Protein AF-A0A1S9AIU5-F1 (afdb_monomer_lite)

Foldseek 3Di:
DDDDDPPPPPDPPDPVLVVQLVVLLVLLVVLVVVLVVCVVVVVVQLVVCVVLVHPPRNVVSVVSSCLSVVLSCCCSVVPNNLVSLQSLLVVLLVCLVRPLPLVPDDDPCSVVSVVVSVVSNVSSVVSNVSNVVSVVVVVVVVVVVVVVVVVVD

Radius of gyration: 21.26 Å; chains: 1; bounding box: 50×32×76 Å

Secondary structure (DSSP, 8-state):
-PPPP-------TTHHHHHHHHHHHHHTHHHHHHHHHHHHTHHHHHHHHHHTT-SSHHHHHHHHHHHHHHHHHHHHH-SSHHHHHHHHHHHHHHHHHHH--GGG--STHHHHHHHHHHHHHHHHHHHHHHHHHHHHHHHHHHHHHHHHHTT--

Structure (mmCIF, N/CA/C/O backbone):
data_AF-A0A1S9AIU5-F1
#
_entry.id   AF-A0A1S9AIU5-F1
#
loop_
_atom_site.group_PDB
_atom_site.id
_atom_site.type_symbol
_atom_site.label_atom_id
_atom_site.label_alt_id
_atom_site.label_comp_id
_atom_site.label_asym_id
_atom_site.label_entity_id
_atom_site.label_seq_id
_atom_site.pdbx_PDB_ins_code
_atom_site.Cartn_x
_atom_site.Cartn_y
_atom_site.Cartn_z
_atom_site.occupancy
_atom_site.B_iso_or_equiv
_atom_site.auth_seq_id
_atom_site.auth_comp_id
_atom_site.auth_asym_id
_atom_site.auth_atom_id
_atom_site.pdbx_PDB_model_num
ATOM 1 N N . MET A 1 1 ? -15.886 3.244 53.716 1.00 47.06 1 MET A N 1
ATOM 2 C CA . MET A 1 1 ? -14.927 3.911 52.807 1.00 47.06 1 MET A CA 1
ATOM 3 C C . MET A 1 1 ? -15.339 3.604 51.377 1.00 47.06 1 MET A C 1
ATOM 5 O O . MET A 1 1 ? -15.175 2.473 50.942 1.00 47.06 1 MET A O 1
ATOM 9 N N . ALA A 1 2 ? -15.974 4.565 50.704 1.00 47.59 2 ALA A N 1
ATOM 10 C CA . ALA A 1 2 ? -16.452 4.432 49.330 1.00 47.59 2 ALA A CA 1
ATOM 11 C C . ALA A 1 2 ? -15.362 4.909 48.358 1.00 47.59 2 ALA A C 1
ATOM 13 O O . ALA A 1 2 ? -14.835 6.009 48.510 1.00 47.59 2 ALA A O 1
ATOM 14 N N . PHE A 1 3 ? -15.005 4.061 47.396 1.00 47.41 3 PHE A N 1
ATOM 15 C CA . PHE A 1 3 ? -14.023 4.355 46.351 1.00 47.41 3 PHE A CA 1
ATOM 16 C C . PHE A 1 3 ? -14.638 5.328 45.322 1.00 47.41 3 PHE A C 1
ATOM 18 O O . PHE A 1 3 ? -15.802 5.139 44.955 1.00 47.41 3 PHE A O 1
ATOM 25 N N . PRO A 1 4 ? -13.918 6.366 44.855 1.00 56.09 4 PRO A N 1
ATOM 26 C CA . PRO A 1 4 ? -14.497 7.389 43.997 1.00 56.09 4 PRO A CA 1
ATOM 27 C C . PRO A 1 4 ? -14.777 6.871 42.582 1.00 56.09 4 PRO A C 1
ATOM 29 O O . PRO A 1 4 ? -14.085 6.014 42.030 1.00 56.09 4 PRO A O 1
ATOM 32 N N . GLN A 1 5 ? -15.845 7.432 42.026 1.00 51.84 5 GLN A N 1
ATOM 33 C CA . GLN A 1 5 ? -16.445 7.161 40.729 1.00 51.84 5 GLN A CA 1
ATOM 34 C C . GLN A 1 5 ? -15.422 7.339 39.596 1.00 51.84 5 GLN A C 1
ATOM 36 O O . GLN A 1 5 ? -14.821 8.405 39.455 1.00 51.84 5 GLN A O 1
ATOM 41 N N . ARG A 1 6 ? -15.256 6.313 38.747 1.00 48.94 6 ARG A N 1
ATOM 42 C CA . ARG A 1 6 ? -14.595 6.458 37.444 1.00 48.94 6 ARG A CA 1
ATOM 43 C C . ARG A 1 6 ? -15.399 7.449 36.607 1.00 48.94 6 ARG A C 1
ATOM 45 O O . ARG A 1 6 ? -16.415 7.093 36.018 1.00 48.94 6 ARG A O 1
ATOM 52 N N . ILE A 1 7 ? -14.905 8.678 36.531 1.00 53.47 7 ILE A N 1
ATOM 53 C CA . ILE A 1 7 ? -15.246 9.631 35.480 1.00 53.47 7 ILE A CA 1
ATOM 54 C C . ILE A 1 7 ? -14.701 9.033 34.178 1.00 53.47 7 ILE A C 1
ATOM 56 O O . ILE A 1 7 ? -13.550 9.238 33.796 1.00 53.47 7 ILE A O 1
ATOM 60 N N . TYR A 1 8 ? -15.515 8.208 33.524 1.00 48.81 8 TYR A N 1
ATOM 61 C CA . TYR A 1 8 ? -15.331 7.876 32.122 1.00 48.81 8 TYR A CA 1
ATOM 62 C C . TYR A 1 8 ? -15.655 9.145 31.336 1.00 48.81 8 TYR A C 1
ATOM 64 O O . TYR A 1 8 ? -16.799 9.368 30.949 1.00 48.81 8 TYR A O 1
ATOM 72 N N . LEU A 1 9 ? -14.652 10.002 31.137 1.00 47.38 9 LEU A N 1
ATOM 73 C CA . LEU A 1 9 ? -14.675 10.970 30.047 1.00 47.38 9 LEU A CA 1
ATOM 74 C C . LEU A 1 9 ? -14.948 10.171 28.769 1.00 47.38 9 LEU A C 1
ATOM 76 O O . LEU A 1 9 ? -14.088 9.437 28.281 1.00 47.38 9 LEU A O 1
ATOM 80 N N . GLN A 1 10 ? -16.186 10.245 28.286 1.00 48.91 10 GLN A N 1
ATOM 81 C CA . GLN A 1 10 ? -16.565 9.721 26.986 1.00 48.91 10 GLN A CA 1
ATOM 82 C C . GLN A 1 10 ? -15.655 10.393 25.947 1.00 48.91 10 GLN A C 1
ATOM 84 O O . GLN A 1 10 ? -15.589 11.625 25.924 1.00 48.91 10 GLN A O 1
ATOM 89 N N . PRO A 1 11 ? -14.940 9.641 25.091 1.00 45.31 11 PRO A N 1
ATOM 90 C CA . PRO A 1 11 ? -14.236 10.253 23.977 1.00 45.31 11 PRO A CA 1
ATOM 91 C C . PRO A 1 11 ? -15.284 10.940 23.100 1.00 45.31 11 PRO A C 1
ATOM 93 O O . PRO A 1 11 ? -16.225 10.288 22.647 1.00 45.31 11 PRO A O 1
ATOM 96 N N . ALA A 1 12 ? -15.155 12.252 22.898 1.00 45.56 12 ALA A N 1
ATOM 97 C CA . ALA A 1 12 ? -16.029 13.018 22.017 1.00 45.56 12 ALA A CA 1
ATOM 98 C C . ALA A 1 12 ? -16.053 12.361 20.619 1.00 45.56 12 ALA A C 1
ATOM 100 O O . ALA A 1 12 ? -15.067 12.371 19.884 1.00 45.56 12 ALA A O 1
ATOM 101 N N . ALA A 1 13 ? -17.175 11.723 20.282 1.00 60.69 13 ALA A N 1
ATOM 102 C CA . ALA A 1 13 ? -17.237 10.619 19.322 1.00 60.69 13 ALA A CA 1
ATOM 103 C C . ALA A 1 13 ? -17.402 11.016 17.837 1.00 60.69 13 ALA A C 1
ATOM 105 O O . ALA A 1 13 ? -17.815 10.187 17.031 1.00 60.69 13 ALA A O 1
ATOM 106 N N . SER A 1 14 ? -17.077 12.244 17.426 1.00 58.50 14 SER A N 1
ATOM 107 C CA . SER A 1 14 ? -17.311 12.695 16.036 1.00 58.50 14 SER A CA 1
ATOM 108 C C . SER A 1 14 ? -16.087 13.307 15.341 1.00 58.50 14 SER A C 1
ATOM 110 O O . SER A 1 14 ? -15.828 12.973 14.184 1.00 58.50 14 SER A O 1
ATOM 112 N N . GLY A 1 15 ? -15.273 14.115 16.031 1.00 60.22 15 GLY A N 1
ATOM 113 C CA . GLY A 1 15 ? -14.088 14.759 15.435 1.00 60.22 15 GLY A CA 1
ATOM 114 C C . GLY A 1 15 ? -12.956 13.783 15.095 1.00 60.22 15 GLY A C 1
ATOM 115 O O . GLY A 1 15 ? -12.402 13.814 13.996 1.00 60.22 15 GLY A O 1
ATOM 116 N N . THR A 1 16 ? -12.661 12.841 15.993 1.00 72.56 16 THR A N 1
ATOM 117 C CA . THR A 1 16 ? -11.580 11.856 15.811 1.00 72.56 16 THR A CA 1
ATOM 118 C C . THR A 1 16 ? -11.837 10.926 14.623 1.00 72.56 16 THR A C 1
ATOM 120 O O . THR A 1 16 ? -10.912 10.563 13.901 1.00 72.56 16 THR A O 1
ATOM 123 N N . GLY A 1 17 ? -13.101 10.573 14.367 1.00 84.12 17 GLY A N 1
ATOM 124 C CA . GLY A 1 17 ? -13.464 9.664 13.278 1.00 84.12 17 GLY A CA 1
ATOM 125 C C . GLY A 1 17 ? -13.302 10.268 11.880 1.00 84.12 17 GLY A C 1
ATOM 126 O O . GLY A 1 17 ? -13.058 9.531 10.923 1.00 84.12 17 GLY A O 1
ATOM 127 N N . LEU A 1 18 ? -13.440 11.590 11.731 1.00 89.12 18 LEU A N 1
ATOM 128 C CA . LEU A 1 18 ? -13.171 12.268 10.460 1.00 89.12 18 LEU A CA 1
ATOM 129 C C . LEU A 1 18 ? -11.666 12.394 10.218 1.00 89.12 18 LEU A C 1
ATOM 131 O O . LEU A 1 18 ? -11.201 12.050 9.136 1.00 89.12 18 LEU A O 1
ATOM 135 N N . VAL A 1 19 ? -10.910 12.807 11.239 1.00 93.31 19 VAL A N 1
ATOM 136 C CA . VAL A 1 19 ? -9.447 12.935 11.153 1.00 93.31 19 VAL A CA 1
ATOM 137 C C . VAL A 1 19 ? -8.810 11.604 10.756 1.00 93.31 19 VAL A C 1
ATOM 139 O O . VAL A 1 19 ? -8.034 11.564 9.809 1.00 93.31 19 VAL A O 1
ATOM 142 N N . VAL A 1 20 ? -9.205 10.493 11.389 1.00 92.50 20 VAL A N 1
ATOM 143 C CA . VAL A 1 20 ? -8.694 9.159 11.028 1.00 92.50 20 VAL A CA 1
ATOM 144 C C . VAL A 1 20 ? -9.015 8.805 9.575 1.00 92.50 20 VAL A C 1
ATOM 146 O O . VAL A 1 20 ? -8.147 8.305 8.866 1.00 92.50 20 VAL A O 1
ATOM 149 N N . ARG A 1 21 ? -10.234 9.085 9.099 1.00 94.12 21 ARG A N 1
ATOM 150 C CA . ARG A 1 21 ? -10.608 8.822 7.700 1.00 94.12 21 ARG A CA 1
ATOM 151 C C . ARG A 1 21 ? -9.795 9.657 6.717 1.00 94.12 21 ARG A C 1
ATOM 153 O O . ARG A 1 21 ? -9.378 9.118 5.700 1.00 94.12 21 ARG A O 1
ATOM 160 N N . LEU A 1 22 ? -9.526 10.922 7.034 1.00 96.75 22 LEU A N 1
ATOM 161 C CA . LEU A 1 22 ? -8.663 11.782 6.223 1.00 96.75 22 LEU A CA 1
ATOM 162 C C . LEU A 1 22 ? -7.218 11.275 6.206 1.00 96.75 22 LEU A C 1
ATOM 164 O O . LEU A 1 22 ? -6.634 11.174 5.135 1.00 96.75 22 LEU A O 1
ATOM 168 N N . CYS A 1 23 ? -6.655 10.881 7.352 1.00 97.25 23 CYS A N 1
ATOM 169 C CA . CYS A 1 23 ? -5.317 10.287 7.403 1.00 97.25 23 CYS A CA 1
ATOM 170 C C . CYS A 1 23 ? -5.230 9.003 6.568 1.00 97.25 23 CYS A C 1
ATOM 172 O O . CYS A 1 23 ? -4.268 8.819 5.832 1.00 97.25 23 CYS A O 1
ATOM 174 N N . LEU A 1 24 ? -6.241 8.132 6.648 1.00 97.69 24 LEU A N 1
ATOM 175 C CA . LEU A 1 24 ? -6.302 6.911 5.839 1.00 97.69 24 LEU A CA 1
ATOM 176 C C . LEU A 1 24 ? -6.463 7.217 4.347 1.00 97.69 24 LEU A C 1
ATOM 178 O O . LEU A 1 24 ? -5.864 6.532 3.525 1.00 97.69 24 LEU A O 1
ATOM 182 N N . LEU A 1 25 ? -7.238 8.245 3.995 1.00 97.94 25 LEU A N 1
ATOM 183 C CA . LEU A 1 25 ? -7.391 8.693 2.613 1.00 97.94 25 LEU A CA 1
ATOM 184 C C . LEU A 1 25 ? -6.063 9.211 2.049 1.00 97.94 25 LEU A C 1
ATOM 186 O O . LEU A 1 25 ? -5.674 8.807 0.960 1.00 97.94 25 LEU A O 1
ATOM 190 N N . LEU A 1 26 ? -5.351 10.047 2.811 1.00 98.06 26 LEU A N 1
ATOM 191 C CA . LEU A 1 26 ? -4.022 10.545 2.446 1.00 98.06 26 LEU A CA 1
ATOM 192 C C . LEU A 1 26 ? -3.007 9.405 2.324 1.00 98.06 26 LEU A C 1
ATOM 194 O O . LEU A 1 26 ? -2.212 9.393 1.391 1.00 98.06 26 LEU A O 1
ATOM 198 N N . LEU A 1 27 ? -3.073 8.414 3.214 1.00 98.25 27 LEU A N 1
ATOM 199 C CA . LEU A 1 27 ? -2.234 7.220 3.129 1.00 98.25 27 LEU A CA 1
ATOM 200 C C . LEU A 1 27 ? -2.520 6.403 1.856 1.00 98.25 27 LEU A C 1
ATOM 202 O O . LEU A 1 27 ? -1.602 5.837 1.270 1.00 98.25 27 LEU A O 1
ATOM 206 N N . CYS A 1 28 ? -3.777 6.366 1.401 1.00 98.50 28 CYS A N 1
ATOM 207 C CA . CYS A 1 28 ? -4.174 5.687 0.165 1.00 98.50 28 CYS A CA 1
ATOM 208 C C . CYS A 1 28 ? -3.964 6.534 -1.105 1.00 98.50 28 CYS A C 1
ATOM 210 O O . CYS A 1 28 ? -4.237 6.043 -2.199 1.00 98.50 28 CYS A O 1
ATOM 212 N N . ALA A 1 29 ? -3.498 7.784 -1.000 1.00 98.19 29 ALA A N 1
ATOM 213 C CA . ALA A 1 29 ? -3.493 8.727 -2.120 1.00 98.19 29 ALA A CA 1
ATOM 214 C C . ALA A 1 29 ? -2.700 8.226 -3.337 1.00 98.19 29 ALA A C 1
ATOM 216 O O . ALA A 1 29 ? -3.190 8.343 -4.456 1.00 98.19 29 ALA A O 1
ATOM 217 N N . ALA A 1 30 ? -1.531 7.609 -3.125 1.00 96.94 30 ALA A N 1
ATOM 218 C CA . ALA A 1 30 ? -0.705 7.074 -4.211 1.00 96.94 30 ALA A CA 1
ATOM 219 C C . ALA A 1 30 ? -1.428 5.983 -5.028 1.00 96.94 30 ALA A C 1
ATOM 221 O O . ALA A 1 30 ? -1.360 5.981 -6.252 1.00 96.94 30 ALA A O 1
ATOM 222 N N . TYR A 1 31 ? -2.182 5.100 -4.367 1.00 98.38 31 TYR A N 1
ATOM 223 C CA . TYR A 1 31 ? -2.934 4.015 -5.018 1.00 98.38 31 TYR A CA 1
ATOM 224 C C . TYR A 1 31 ? -4.209 4.517 -5.679 1.00 98.38 31 TYR A C 1
ATOM 226 O O . TYR A 1 31 ? -4.601 4.022 -6.729 1.00 98.38 31 TYR A O 1
ATOM 234 N N . LEU A 1 32 ? -4.868 5.508 -5.074 1.00 98.31 32 LEU A N 1
ATOM 235 C CA . LEU A 1 32 ? -6.015 6.157 -5.697 1.00 98.31 32 LEU A CA 1
ATOM 236 C C . LEU A 1 32 ? -5.586 6.878 -6.975 1.00 98.31 32 LEU A C 1
ATOM 238 O O . LEU A 1 32 ? -6.230 6.702 -8.001 1.00 98.31 32 LEU A O 1
ATOM 242 N N . GLN A 1 33 ? -4.486 7.635 -6.934 1.00 98.25 33 GLN A N 1
ATOM 243 C CA . GLN A 1 33 ? -3.934 8.278 -8.122 1.00 98.25 33 GLN A CA 1
ATOM 244 C C . GLN A 1 33 ? -3.542 7.235 -9.178 1.00 98.25 33 GLN A C 1
ATOM 246 O O . GLN A 1 33 ? -4.057 7.300 -10.291 1.00 98.25 33 GLN A O 1
ATOM 251 N N . GLY A 1 34 ? -2.697 6.259 -8.825 1.00 96.69 34 GLY A N 1
ATOM 252 C CA . GLY A 1 34 ? -2.209 5.239 -9.758 1.00 96.69 34 GLY A CA 1
ATOM 253 C C . GLY A 1 34 ? -3.332 4.402 -10.372 1.00 96.69 34 GLY A C 1
ATOM 254 O O . GLY A 1 34 ? -3.374 4.222 -11.589 1.00 96.69 34 GLY A O 1
ATOM 255 N N . GLY A 1 35 ? -4.296 3.972 -9.558 1.00 97.12 35 GLY A N 1
ATOM 256 C CA . GLY A 1 35 ? -5.432 3.178 -10.015 1.00 97.12 35 GLY A CA 1
ATOM 257 C C . GLY A 1 35 ? -6.396 3.967 -10.900 1.00 97.12 35 GLY A C 1
ATOM 258 O O . GLY A 1 35 ? -6.895 3.425 -11.883 1.00 97.12 35 GLY A O 1
ATOM 259 N N . ILE A 1 36 ? -6.647 5.248 -10.594 1.00 98.50 36 ILE A N 1
ATOM 260 C CA . ILE A 1 36 ? -7.481 6.120 -11.440 1.00 98.50 36 ILE A CA 1
ATOM 261 C C . ILE A 1 36 ? -6.782 6.380 -12.773 1.00 98.50 36 ILE A C 1
ATOM 263 O O . ILE A 1 36 ? -7.412 6.255 -13.818 1.00 98.50 36 ILE A O 1
ATOM 267 N N . GLU A 1 37 ? -5.492 6.706 -12.753 1.00 98.12 37 GLU A N 1
ATOM 268 C CA . GLU A 1 37 ? -4.697 6.949 -13.957 1.00 98.12 37 GLU A CA 1
ATOM 269 C C . GLU A 1 37 ? -4.704 5.722 -14.879 1.00 98.12 37 GLU A C 1
ATOM 271 O O . GLU A 1 37 ? -5.083 5.824 -16.045 1.00 98.12 37 GLU A O 1
ATOM 276 N N . LYS A 1 38 ? -4.432 4.535 -14.325 1.00 97.62 38 LYS A N 1
ATOM 277 C CA . LYS A 1 38 ? -4.494 3.257 -15.048 1.00 97.62 38 LYS A CA 1
ATOM 278 C C . LYS A 1 38 ? -5.904 2.905 -15.538 1.00 97.62 38 LYS A C 1
ATOM 280 O O . LYS A 1 38 ? -6.046 2.263 -16.574 1.00 97.62 38 LYS A O 1
ATOM 285 N N . ALA A 1 39 ? -6.956 3.297 -14.816 1.00 97.62 39 ALA A N 1
ATOM 286 C CA . ALA A 1 39 ? -8.337 3.084 -15.252 1.00 97.62 39 ALA A CA 1
ATOM 287 C C . ALA A 1 39 ? -8.731 4.003 -16.419 1.00 97.62 39 ALA A C 1
ATOM 289 O O . ALA A 1 39 ? -9.490 3.587 -17.295 1.00 97.62 39 ALA A O 1
ATOM 290 N N . LEU A 1 40 ? -8.228 5.241 -16.428 1.00 98.38 40 LEU A N 1
ATOM 291 C CA . LEU A 1 40 ? -8.468 6.213 -17.496 1.00 98.38 40 LEU A CA 1
ATOM 292 C C . LEU A 1 40 ? -7.637 5.912 -18.751 1.00 98.38 40 LEU A C 1
ATOM 294 O O . LEU A 1 40 ? -8.120 6.148 -19.857 1.00 98.38 40 LEU A O 1
ATOM 298 N N . ASP A 1 41 ? -6.437 5.348 -18.592 1.00 98.06 41 ASP A N 1
ATOM 299 C CA . ASP A 1 41 ? -5.578 4.872 -19.680 1.00 98.06 41 ASP A CA 1
ATOM 300 C C . ASP A 1 41 ? -5.223 3.386 -19.511 1.00 98.06 41 ASP A C 1
ATOM 302 O O . ASP A 1 41 ? -4.091 2.991 -19.213 1.00 98.06 41 ASP A O 1
ATOM 306 N N . PHE A 1 42 ? -6.225 2.529 -19.716 1.00 98.00 42 PHE A N 1
ATOM 307 C CA . PHE A 1 42 ? -6.026 1.082 -19.651 1.00 98.00 42 PHE A CA 1
ATOM 308 C C . PHE A 1 42 ? -4.983 0.559 -20.661 1.00 98.00 42 PHE A C 1
ATOM 310 O O . PHE A 1 42 ? -4.174 -0.288 -20.278 1.00 98.00 42 PHE A O 1
ATOM 317 N N . PRO A 1 43 ? -4.929 1.031 -21.927 1.00 98.00 43 PRO A N 1
ATOM 318 C CA . PRO A 1 43 ? -3.850 0.661 -22.845 1.00 98.00 43 PRO A CA 1
ATOM 319 C C . PRO A 1 43 ? -2.452 0.990 -22.302 1.00 98.00 43 PRO A C 1
ATOM 321 O O . PRO A 1 43 ? -1.551 0.156 -22.425 1.00 98.00 43 PRO A O 1
ATOM 324 N N . GLY A 1 44 ? -2.280 2.153 -21.664 1.00 97.62 44 GLY A N 1
ATOM 325 C CA . GLY A 1 44 ? -1.052 2.517 -20.956 1.00 97.62 44 GLY A CA 1
ATOM 326 C C . GLY A 1 44 ? -0.717 1.540 -19.827 1.00 97.62 44 GLY A C 1
ATOM 327 O O . GLY A 1 44 ? 0.406 1.040 -19.759 1.00 97.62 44 GLY A O 1
ATOM 328 N N . ALA A 1 45 ? -1.705 1.160 -19.012 1.00 97.19 45 ALA A N 1
ATOM 329 C CA . ALA A 1 45 ? -1.522 0.167 -17.950 1.00 97.19 45 ALA A CA 1
ATOM 330 C C . ALA A 1 45 ? -1.077 -1.209 -18.491 1.00 97.19 45 ALA A C 1
ATOM 332 O O . ALA A 1 45 ? -0.213 -1.864 -17.909 1.00 97.19 45 ALA A O 1
ATOM 333 N N . VAL A 1 46 ? -1.620 -1.650 -19.632 1.00 98.25 46 VAL A N 1
ATOM 334 C CA . VAL A 1 46 ? -1.183 -2.885 -20.313 1.00 98.25 46 VAL A CA 1
ATOM 335 C C . VAL A 1 46 ? 0.262 -2.764 -20.805 1.00 98.25 46 VAL A C 1
ATOM 337 O O . VAL A 1 46 ? 1.043 -3.710 -20.672 1.00 98.25 46 VAL A O 1
ATOM 340 N N . ALA A 1 47 ? 0.642 -1.606 -21.352 1.00 97.56 47 ALA A N 1
ATOM 341 C CA . ALA A 1 47 ? 2.010 -1.344 -21.791 1.00 97.56 47 ALA A CA 1
ATOM 342 C C . ALA A 1 47 ? 3.010 -1.327 -20.619 1.00 97.56 47 ALA A C 1
ATOM 344 O O . ALA A 1 47 ? 4.131 -1.808 -20.771 1.00 97.56 47 ALA A O 1
ATOM 345 N N . GLU A 1 48 ? 2.602 -0.853 -19.442 1.00 94.56 48 GLU A N 1
ATOM 346 C CA . GLU A 1 48 ? 3.405 -0.909 -18.216 1.00 94.56 48 GLU A CA 1
ATOM 347 C C . GLU A 1 48 ? 3.669 -2.362 -17.782 1.00 94.56 48 GLU A C 1
ATOM 349 O O . GLU A 1 48 ? 4.812 -2.728 -17.510 1.00 94.56 48 GLU A O 1
ATOM 354 N N . MET A 1 49 ? 2.649 -3.233 -17.814 1.00 97.44 49 MET A N 1
ATOM 355 C CA . MET A 1 49 ? 2.836 -4.665 -17.528 1.00 97.44 49 MET A CA 1
ATOM 356 C C . MET A 1 4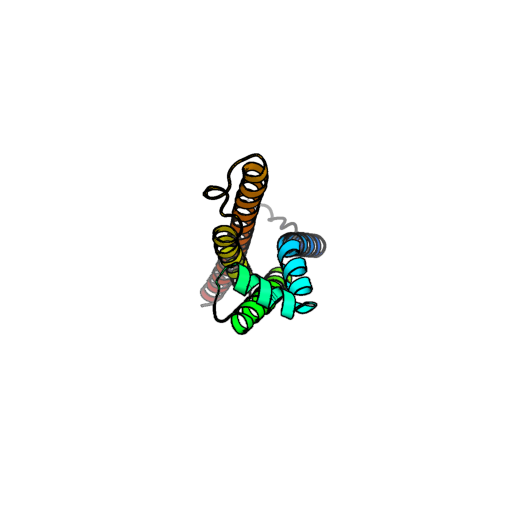9 ? 3.820 -5.311 -18.511 1.00 97.44 49 MET A C 1
ATOM 358 O O . MET A 1 49 ? 4.711 -6.049 -18.091 1.00 97.44 49 MET A O 1
ATOM 362 N N . ARG A 1 50 ? 3.719 -4.978 -19.808 1.00 96.94 50 ARG A N 1
ATOM 363 C CA . ARG A 1 50 ? 4.691 -5.406 -20.832 1.00 96.94 50 ARG A CA 1
ATOM 364 C C . ARG A 1 50 ? 6.103 -4.943 -20.520 1.00 96.94 50 ARG A C 1
ATOM 366 O O . ARG A 1 50 ? 7.035 -5.734 -20.631 1.00 96.94 50 ARG A O 1
ATOM 373 N N . HIS A 1 51 ? 6.256 -3.673 -20.152 1.00 95.56 51 HIS A N 1
ATOM 374 C CA . HIS A 1 51 ? 7.550 -3.076 -19.843 1.00 95.56 51 HIS A CA 1
ATOM 375 C C . HIS A 1 51 ? 8.254 -3.821 -18.703 1.00 95.56 51 HIS A C 1
ATOM 377 O O . HIS A 1 51 ? 9.445 -4.107 -18.799 1.00 95.56 51 HIS A O 1
ATOM 383 N N . PHE A 1 52 ? 7.501 -4.216 -17.675 1.00 93.69 52 PHE A N 1
ATOM 384 C CA . PHE A 1 52 ? 8.013 -5.015 -16.562 1.00 93.69 52 PHE A CA 1
ATOM 385 C C . PHE A 1 52 ? 8.078 -6.528 -16.839 1.00 93.69 52 PHE A C 1
ATOM 387 O O . PHE A 1 52 ? 8.452 -7.296 -15.952 1.00 93.69 52 PHE A O 1
ATOM 394 N N . GLY A 1 53 ? 7.738 -6.979 -18.051 1.00 95.06 53 GLY A N 1
ATOM 395 C CA . GLY A 1 53 ? 7.768 -8.394 -18.434 1.00 95.06 53 GLY A CA 1
ATOM 396 C C . GLY A 1 53 ? 6.697 -9.248 -17.747 1.00 95.06 53 GLY A C 1
ATOM 397 O O . GLY A 1 53 ? 6.867 -10.459 -17.609 1.00 95.06 53 GLY A O 1
ATOM 398 N N . LEU A 1 54 ? 5.605 -8.630 -17.293 1.00 94.88 54 LEU A N 1
ATOM 399 C CA . LEU A 1 54 ? 4.530 -9.291 -16.567 1.00 94.88 54 LEU A CA 1
ATOM 400 C C . LEU A 1 54 ? 3.442 -9.788 -17.528 1.00 94.88 54 LEU A C 1
ATOM 402 O O . LEU A 1 54 ? 2.812 -9.010 -18.246 1.00 94.88 54 LEU A O 1
ATOM 406 N N . ALA A 1 55 ? 3.182 -11.095 -17.494 1.00 94.88 55 ALA A N 1
ATOM 407 C CA . ALA A 1 55 ? 2.154 -11.750 -18.296 1.00 94.88 55 ALA A CA 1
ATOM 408 C C . ALA A 1 55 ? 1.216 -12.597 -17.414 1.00 94.88 55 ALA A C 1
ATOM 410 O O . ALA A 1 55 ? 1.680 -13.212 -16.451 1.00 94.88 55 ALA A O 1
ATOM 411 N N . PRO A 1 56 ? -0.087 -12.691 -17.743 1.00 96.56 56 PRO A N 1
ATOM 412 C CA . PRO A 1 56 ? -0.773 -12.025 -18.853 1.00 96.56 56 PRO A CA 1
ATOM 413 C C . PRO A 1 56 ? -1.060 -10.541 -18.556 1.00 96.56 56 PRO A C 1
ATOM 415 O O . PRO A 1 56 ? -1.601 -10.197 -17.509 1.00 96.56 56 PRO A O 1
ATOM 418 N N . GLU A 1 57 ? -0.732 -9.667 -19.507 1.00 96.88 57 GLU A N 1
ATOM 419 C CA . GLU A 1 57 ? -0.638 -8.213 -19.294 1.00 96.88 57 GLU A CA 1
ATOM 420 C C . GLU A 1 57 ? -1.984 -7.567 -18.929 1.00 96.88 57 GLU A C 1
ATOM 422 O O . GLU A 1 57 ? -2.097 -6.898 -17.909 1.00 96.88 57 GLU A O 1
ATOM 427 N N . ALA A 1 58 ? -3.026 -7.780 -19.743 1.00 96.94 58 ALA A N 1
ATOM 428 C CA . ALA A 1 58 ? -4.325 -7.137 -19.547 1.00 96.94 58 ALA A CA 1
ATOM 429 C C . ALA A 1 58 ? -5.070 -7.626 -18.292 1.00 96.94 58 ALA A C 1
ATOM 431 O O . ALA A 1 58 ? -5.561 -6.782 -17.540 1.00 96.94 58 ALA A O 1
ATOM 432 N N . PRO A 1 59 ? -5.129 -8.940 -17.992 1.00 98.06 59 PRO A N 1
ATOM 433 C CA . PRO A 1 59 ? -5.691 -9.408 -16.729 1.00 98.06 59 PRO A CA 1
ATOM 434 C C . PRO A 1 59 ? -4.934 -8.875 -15.511 1.00 98.06 59 PRO A C 1
ATOM 436 O O . PRO A 1 59 ? -5.566 -8.535 -14.513 1.00 98.06 59 PRO A O 1
ATOM 439 N N . LEU A 1 60 ? -3.603 -8.771 -15.587 1.00 97.75 60 LEU A N 1
ATOM 440 C CA . LEU A 1 60 ? -2.812 -8.251 -14.478 1.00 97.75 60 LEU A CA 1
ATOM 441 C C . LEU A 1 60 ? -3.001 -6.742 -14.299 1.00 97.75 60 LEU A C 1
ATOM 443 O O . LEU A 1 60 ? -3.215 -6.300 -13.176 1.00 97.75 60 LEU A O 1
ATOM 447 N N . ALA A 1 61 ? -3.015 -5.965 -15.385 1.00 97.94 61 ALA A N 1
ATOM 448 C CA . ALA A 1 61 ? -3.327 -4.537 -15.342 1.00 97.94 61 ALA A CA 1
ATOM 449 C C . ALA A 1 61 ? -4.703 -4.290 -14.705 1.00 97.94 61 ALA A C 1
ATOM 451 O O . ALA A 1 61 ? -4.840 -3.451 -13.815 1.00 97.94 61 ALA A O 1
ATOM 452 N N . LEU A 1 62 ? -5.711 -5.080 -15.091 1.00 98.31 62 LEU A N 1
ATOM 453 C CA . LEU A 1 62 ? -7.041 -5.011 -14.489 1.00 98.31 62 LEU A CA 1
ATOM 454 C C . LEU A 1 62 ? -7.014 -5.374 -12.996 1.00 98.31 62 LEU A C 1
ATOM 456 O O . LEU A 1 62 ? -7.650 -4.694 -12.192 1.00 98.31 62 LEU A O 1
ATOM 460 N N . ALA A 1 63 ? -6.272 -6.416 -12.614 1.00 98.00 63 ALA A N 1
ATOM 461 C CA . ALA A 1 63 ? -6.121 -6.815 -11.216 1.00 98.00 63 ALA A CA 1
ATOM 462 C C . ALA A 1 63 ? -5.447 -5.723 -10.370 1.00 98.00 63 ALA A C 1
ATOM 464 O O . ALA A 1 63 ? -5.884 -5.481 -9.246 1.00 98.00 63 ALA A O 1
ATOM 465 N N . VAL A 1 64 ? -4.438 -5.032 -10.913 1.00 97.75 64 VAL A N 1
ATOM 466 C CA . VAL A 1 64 ? -3.791 -3.887 -10.257 1.00 97.75 64 VAL A CA 1
ATOM 467 C C . VAL A 1 64 ? -4.799 -2.761 -10.041 1.00 97.75 64 VAL A C 1
ATOM 469 O O . VAL A 1 64 ? -4.987 -2.356 -8.900 1.00 97.75 64 VAL A O 1
ATOM 472 N N . ILE A 1 65 ? -5.531 -2.342 -11.079 1.00 98.44 65 ILE A N 1
ATOM 473 C CA . ILE A 1 65 ? -6.538 -1.268 -10.979 1.00 98.44 65 ILE A CA 1
ATOM 474 C C . ILE A 1 65 ? -7.599 -1.593 -9.921 1.00 98.44 65 ILE A C 1
ATOM 476 O O . ILE A 1 65 ? -7.872 -0.796 -9.020 1.00 98.44 65 ILE A O 1
ATOM 480 N N . VAL A 1 66 ? -8.205 -2.780 -10.016 1.00 98.44 66 VAL A N 1
ATOM 481 C CA . VAL A 1 66 ? -9.254 -3.213 -9.083 1.00 98.44 66 VAL A CA 1
ATOM 482 C C . VAL A 1 66 ? -8.695 -3.349 -7.670 1.00 98.44 66 VAL A C 1
ATOM 484 O O . VAL A 1 66 ? -9.365 -2.982 -6.706 1.00 98.44 66 VAL A O 1
ATOM 487 N N . GLY A 1 67 ? -7.470 -3.849 -7.536 1.00 98.25 67 GLY A N 1
ATOM 488 C CA . GLY A 1 67 ? -6.797 -4.007 -6.260 1.00 98.25 67 GLY A CA 1
ATOM 489 C C . GLY A 1 67 ? -6.473 -2.677 -5.587 1.00 98.25 67 GLY A C 1
ATOM 490 O O . GLY A 1 67 ? -6.813 -2.494 -4.423 1.00 98.25 67 GLY A O 1
ATOM 491 N N . GLU A 1 68 ? -5.859 -1.738 -6.304 1.00 98.25 68 GLU A N 1
ATOM 492 C CA . GLU A 1 68 ? -5.489 -0.413 -5.795 1.00 98.25 68 GLU A CA 1
ATOM 493 C C . GLU A 1 68 ? -6.720 0.377 -5.336 1.00 98.25 68 GLU A C 1
ATOM 495 O O . GLU A 1 68 ? -6.775 0.856 -4.197 1.00 98.25 68 GLU A O 1
ATOM 500 N N . LEU A 1 69 ? -7.749 0.458 -6.183 1.00 98.50 69 LEU A N 1
ATOM 501 C CA . LEU A 1 69 ? -8.971 1.201 -5.879 1.00 98.50 69 LEU A CA 1
ATOM 502 C C . LEU A 1 69 ? -9.823 0.477 -4.834 1.00 98.50 69 LEU A C 1
ATOM 504 O O . LEU A 1 69 ? -10.256 1.076 -3.846 1.00 98.50 69 LEU A O 1
ATOM 508 N N . GLY A 1 70 ? -10.030 -0.827 -5.014 1.00 98.19 70 GLY A N 1
ATOM 509 C CA . GLY A 1 70 ? -10.830 -1.651 -4.116 1.00 98.19 70 GLY A CA 1
ATOM 510 C C . GLY A 1 70 ? -10.245 -1.699 -2.708 1.00 98.19 70 GLY A C 1
ATOM 511 O O . GLY A 1 70 ? -10.96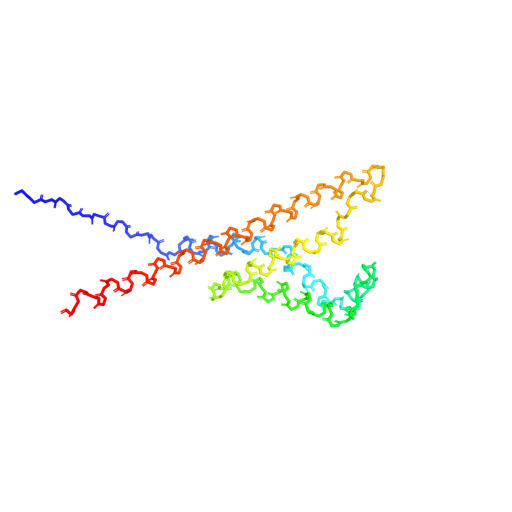0 -1.460 -1.734 1.00 98.19 70 GLY A O 1
ATOM 512 N N . ALA A 1 71 ? -8.939 -1.937 -2.572 1.00 98.25 71 ALA A N 1
ATOM 513 C CA . ALA A 1 71 ? -8.303 -1.991 -1.263 1.00 98.25 71 ALA A CA 1
ATOM 514 C C . ALA A 1 71 ? -8.286 -0.617 -0.576 1.00 98.25 71 ALA A C 1
ATOM 516 O O . ALA A 1 71 ? -8.532 -0.551 0.630 1.00 98.25 71 ALA A O 1
ATOM 517 N N . SER A 1 72 ? -8.115 0.477 -1.327 1.00 98.31 72 SER A N 1
ATOM 518 C CA . SER A 1 72 ? -8.242 1.842 -0.794 1.00 98.31 72 SER A CA 1
ATOM 519 C C . SER A 1 72 ? -9.637 2.098 -0.210 1.00 98.31 72 SER A C 1
ATOM 521 O O . SER A 1 72 ? -9.767 2.600 0.910 1.00 98.31 72 SER A O 1
ATOM 523 N N . VAL A 1 73 ? -10.695 1.671 -0.910 1.00 98.06 73 VAL A N 1
ATOM 524 C CA . VAL A 1 73 ? -12.078 1.744 -0.407 1.00 98.06 73 VAL A CA 1
ATOM 525 C C . VAL A 1 73 ? -12.251 0.913 0.867 1.00 98.06 73 VAL A C 1
ATOM 527 O O . VAL A 1 73 ? -12.855 1.394 1.827 1.00 98.06 73 VAL A O 1
ATOM 530 N N . LEU A 1 74 ? -11.689 -0.300 0.932 1.00 97.81 74 LEU A N 1
ATOM 531 C CA . LEU A 1 74 ? -11.745 -1.131 2.142 1.00 97.81 74 LEU A CA 1
ATOM 532 C C . LEU A 1 74 ? -11.041 -0.471 3.337 1.00 97.81 74 LEU A C 1
ATOM 534 O O . LEU A 1 74 ? -11.561 -0.517 4.459 1.00 97.81 74 LEU A O 1
ATOM 538 N N . VAL A 1 75 ? -9.879 0.149 3.108 1.00 97.88 75 VAL A N 1
ATOM 539 C CA . VAL A 1 75 ? -9.089 0.815 4.151 1.00 97.88 75 VAL A CA 1
ATOM 540 C C . VAL A 1 75 ? -9.830 2.028 4.711 1.00 97.88 75 VAL A C 1
ATOM 542 O O . VAL A 1 75 ? -10.010 2.134 5.932 1.00 97.88 75 VAL A O 1
ATOM 545 N N . VAL A 1 76 ? -10.309 2.915 3.839 1.00 97.00 76 VAL A N 1
ATOM 546 C CA . VAL A 1 76 ? -11.000 4.149 4.241 1.00 97.00 76 VAL A CA 1
ATOM 547 C C . VAL A 1 76 ? -12.397 3.846 4.800 1.00 97.00 76 VAL A C 1
ATOM 549 O O . VAL A 1 76 ? -12.773 4.386 5.844 1.00 97.00 76 VAL A O 1
ATOM 552 N N . GLY A 1 77 ? -13.145 2.940 4.160 1.00 94.06 77 GLY A N 1
ATOM 553 C CA . GLY A 1 77 ? -14.513 2.562 4.536 1.00 94.06 77 GLY A CA 1
ATOM 554 C C . GLY A 1 77 ? -14.609 1.746 5.827 1.00 94.06 77 GLY A C 1
ATOM 555 O O . GLY A 1 77 ? -15.613 1.802 6.532 1.00 94.06 77 GLY A O 1
ATOM 556 N N . GLY A 1 78 ? -13.550 1.023 6.196 1.00 91.31 78 GLY A N 1
ATOM 557 C CA . GLY A 1 78 ? -13.429 0.392 7.510 1.00 91.31 78 GLY A CA 1
ATOM 558 C C . GLY A 1 78 ? -14.078 -0.978 7.674 1.00 91.31 78 GLY A C 1
ATOM 559 O O . GLY A 1 78 ? -13.854 -1.621 8.700 1.00 91.31 78 GLY A O 1
ATOM 560 N N . TRP A 1 79 ? -14.826 -1.468 6.684 1.00 89.06 79 TRP A N 1
ATOM 561 C CA . TRP A 1 79 ? -15.472 -2.778 6.771 1.00 89.06 79 TRP A CA 1
ATOM 562 C C . TRP A 1 79 ? -14.431 -3.885 6.921 1.00 89.06 79 TRP A C 1
ATOM 564 O O . TRP A 1 79 ? -14.430 -4.594 7.933 1.00 89.06 79 TRP A O 1
ATOM 574 N N . TRP A 1 80 ? -13.516 -4.011 5.958 1.00 94.69 80 TRP A N 1
ATOM 575 C CA . TRP A 1 80 ? -12.451 -5.024 5.923 1.00 94.69 80 TRP A CA 1
ATOM 576 C C . TRP A 1 80 ? -11.073 -4.349 5.819 1.00 94.69 80 TRP A C 1
ATOM 578 O O . TRP A 1 80 ? -10.223 -4.735 5.019 1.00 94.69 80 TRP A O 1
ATOM 588 N N . ARG A 1 81 ? -10.864 -3.306 6.636 1.00 97.06 81 ARG A N 1
ATOM 589 C CA . ARG A 1 81 ? -9.667 -2.451 6.599 1.00 97.06 81 ARG A CA 1
ATOM 590 C C . ARG A 1 81 ? -8.368 -3.231 6.698 1.00 97.06 81 ARG A C 1
ATOM 592 O O . ARG A 1 81 ? -7.460 -2.960 5.924 1.00 97.06 81 ARG A O 1
ATOM 599 N N . TRP A 1 82 ? -8.278 -4.188 7.622 1.00 97.19 82 TRP A N 1
ATOM 600 C CA . TRP A 1 82 ? -7.071 -4.999 7.764 1.00 97.19 82 TRP A CA 1
ATOM 601 C C . TRP A 1 82 ? -6.717 -5.752 6.478 1.00 97.19 82 TRP A C 1
ATOM 603 O O . TRP A 1 82 ? -5.548 -5.806 6.118 1.00 97.19 82 TRP A O 1
ATOM 613 N N . LEU A 1 83 ? -7.712 -6.274 5.754 1.00 98.00 83 LEU A N 1
ATOM 614 C CA . LEU A 1 83 ? -7.484 -7.016 4.518 1.00 98.00 83 LEU A CA 1
ATOM 615 C C . LEU A 1 83 ? -7.016 -6.084 3.398 1.00 98.00 83 LEU A C 1
ATOM 617 O O . LEU A 1 83 ? -6.031 -6.385 2.732 1.00 98.00 83 LEU A O 1
ATOM 621 N N . GLY A 1 84 ? -7.681 -4.935 3.232 1.00 98.19 84 GLY A N 1
ATOM 622 C CA . GLY A 1 84 ? -7.260 -3.920 2.264 1.00 98.19 84 GLY A CA 1
ATOM 623 C C . GLY A 1 84 ? -5.846 -3.408 2.548 1.00 98.19 84 GLY A C 1
ATOM 624 O O . GLY A 1 84 ? -5.031 -3.303 1.641 1.00 98.19 84 GLY A O 1
ATOM 625 N N . ALA A 1 85 ? -5.516 -3.176 3.818 1.00 98.56 85 ALA A N 1
ATOM 626 C CA . ALA A 1 85 ? -4.187 -2.728 4.213 1.00 98.56 85 ALA A CA 1
ATOM 627 C C . ALA A 1 85 ? -3.111 -3.801 3.965 1.00 98.56 85 ALA A C 1
ATOM 629 O O . ALA A 1 85 ? -2.057 -3.484 3.425 1.00 98.56 85 ALA A O 1
ATOM 630 N N . LEU A 1 86 ? -3.372 -5.075 4.281 1.00 98.50 86 LEU A N 1
ATOM 631 C CA . LEU A 1 86 ? -2.441 -6.161 3.945 1.00 98.50 86 LEU A CA 1
ATOM 632 C C . LEU A 1 86 ? -2.240 -6.301 2.434 1.00 98.50 86 LEU A C 1
ATOM 634 O O . LEU A 1 86 ? -1.109 -6.501 1.993 1.00 98.50 86 LEU A O 1
ATOM 638 N N . TYR A 1 87 ? -3.314 -6.167 1.652 1.00 98.56 87 TYR A N 1
ATOM 639 C CA . TYR A 1 87 ? -3.227 -6.172 0.196 1.00 98.56 87 TYR A CA 1
ATOM 640 C C . TYR A 1 87 ? -2.329 -5.036 -0.308 1.00 98.56 87 TYR A C 1
ATOM 642 O O . TYR A 1 87 ? -1.376 -5.308 -1.031 1.00 98.56 87 TYR A O 1
ATOM 650 N N . LEU A 1 88 ? -2.578 -3.789 0.112 1.00 98.56 88 LEU A N 1
ATOM 651 C CA . LEU A 1 88 ? -1.782 -2.632 -0.316 1.00 98.56 88 LEU A CA 1
ATOM 652 C C . LEU A 1 88 ? -0.321 -2.741 0.130 1.00 98.56 88 LEU A C 1
ATOM 654 O O . LEU A 1 88 ? 0.569 -2.451 -0.660 1.00 98.56 88 LEU A O 1
ATOM 658 N N . ALA A 1 89 ? -0.055 -3.234 1.343 1.00 98.69 89 ALA A N 1
ATOM 659 C CA . ALA A 1 89 ? 1.308 -3.489 1.803 1.00 98.69 89 ALA A CA 1
ATOM 660 C C . ALA A 1 89 ? 2.030 -4.510 0.908 1.00 98.69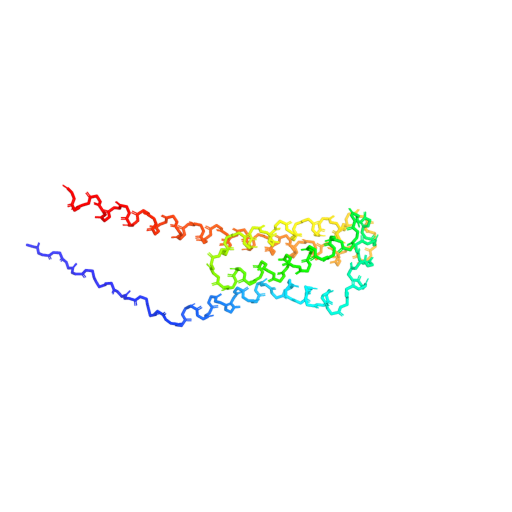 89 ALA A C 1
ATOM 662 O O . ALA A 1 89 ? 3.145 -4.258 0.453 1.00 98.69 89 ALA A O 1
ATOM 663 N N . GLY A 1 90 ? 1.391 -5.652 0.638 1.00 98.56 90 GLY A N 1
ATOM 664 C CA . GLY A 1 90 ? 1.955 -6.697 -0.216 1.00 98.56 90 GLY A CA 1
ATOM 665 C C . GLY A 1 90 ? 2.167 -6.219 -1.650 1.00 98.56 90 GLY A C 1
ATOM 666 O O . GLY A 1 90 ? 3.252 -6.393 -2.201 1.00 98.56 90 GLY A O 1
ATOM 667 N N . PHE A 1 91 ? 1.163 -5.555 -2.223 1.00 98.12 91 PHE A N 1
ATOM 668 C CA . PHE A 1 91 ? 1.237 -4.954 -3.550 1.00 98.12 91 PHE A CA 1
ATOM 669 C C . P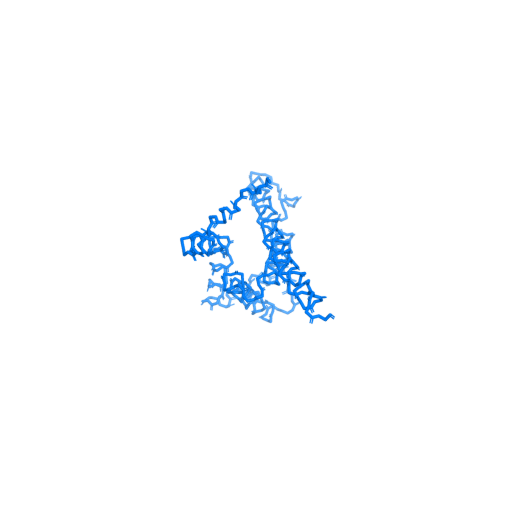HE A 1 91 ? 2.394 -3.957 -3.648 1.00 98.12 91 PHE A C 1
ATOM 671 O O . PHE A 1 91 ? 3.210 -4.074 -4.555 1.00 98.12 91 PHE A O 1
ATOM 678 N N . THR A 1 92 ? 2.532 -3.039 -2.689 1.00 98.06 92 THR A N 1
ATOM 679 C CA . THR A 1 92 ? 3.629 -2.065 -2.680 1.00 98.06 92 THR A CA 1
ATOM 680 C C . THR A 1 92 ? 4.987 -2.724 -2.620 1.00 98.06 92 THR A C 1
ATOM 682 O O . THR A 1 92 ? 5.863 -2.327 -3.374 1.00 98.06 92 THR A O 1
ATOM 685 N N . LEU A 1 93 ? 5.178 -3.739 -1.777 1.00 98.25 93 LEU A N 1
ATOM 686 C CA . LEU A 1 93 ? 6.454 -4.449 -1.719 1.00 98.25 93 LEU A CA 1
ATOM 687 C C . LEU A 1 93 ? 6.779 -5.124 -3.054 1.00 98.25 93 LEU A C 1
ATOM 689 O O . LEU A 1 93 ? 7.897 -4.991 -3.543 1.00 98.25 93 LEU A O 1
ATOM 693 N N . MET A 1 94 ? 5.806 -5.808 -3.659 1.00 97.25 94 MET A N 1
ATOM 694 C CA . MET A 1 94 ? 6.002 -6.491 -4.940 1.00 97.25 94 MET A CA 1
ATOM 695 C C . MET A 1 94 ? 6.275 -5.501 -6.074 1.00 97.25 94 MET A C 1
ATOM 697 O O . MET A 1 94 ? 7.274 -5.642 -6.774 1.00 97.25 94 MET A O 1
ATOM 701 N N . ALA A 1 95 ? 5.445 -4.467 -6.219 1.00 95.94 95 ALA A N 1
ATOM 702 C CA . ALA A 1 95 ? 5.619 -3.433 -7.234 1.00 95.94 95 ALA A CA 1
ATOM 703 C C . ALA A 1 95 ? 6.958 -2.704 -7.069 1.00 95.94 95 ALA A C 1
ATOM 705 O O . ALA A 1 95 ? 7.669 -2.491 -8.044 1.00 95.94 95 ALA A O 1
ATOM 706 N N . ASN A 1 96 ? 7.354 -2.390 -5.834 1.00 96.88 96 ASN A N 1
ATOM 707 C CA . ASN A 1 96 ? 8.607 -1.702 -5.544 1.00 96.88 96 ASN A CA 1
ATOM 708 C C . ASN A 1 96 ? 9.842 -2.551 -5.887 1.00 96.88 96 ASN A C 1
ATOM 710 O O . ASN A 1 96 ? 10.807 -2.032 -6.440 1.00 96.88 96 ASN A O 1
ATOM 714 N N . LEU A 1 97 ? 9.806 -3.860 -5.612 1.00 96.25 97 LEU A N 1
ATOM 715 C CA . LEU A 1 97 ? 10.877 -4.789 -5.994 1.00 96.25 97 LEU A CA 1
ATOM 716 C C . LEU A 1 97 ? 10.997 -4.970 -7.513 1.00 96.25 97 LEU A C 1
ATOM 718 O O . LEU A 1 97 ? 12.078 -5.299 -7.994 1.00 96.25 97 LEU A O 1
ATOM 722 N N . VAL A 1 98 ? 9.910 -4.769 -8.260 1.00 94.81 98 VAL A N 1
ATOM 723 C CA . VAL A 1 98 ? 9.902 -4.852 -9.727 1.00 94.81 98 VAL A CA 1
ATOM 724 C C . VAL A 1 98 ? 10.331 -3.527 -10.362 1.00 94.81 98 VAL A C 1
ATOM 726 O O . VAL A 1 98 ? 11.188 -3.524 -11.242 1.00 94.81 98 VAL A O 1
ATOM 729 N N . ALA A 1 99 ? 9.766 -2.409 -9.905 1.00 92.94 99 ALA A N 1
ATOM 730 C CA . ALA A 1 99 ? 9.912 -1.103 -10.540 1.00 92.94 99 ALA A CA 1
ATOM 731 C C . ALA A 1 99 ? 11.136 -0.310 -10.056 1.00 92.94 99 ALA A C 1
ATOM 733 O O . ALA A 1 99 ? 11.780 0.366 -10.852 1.00 92.94 99 ALA A O 1
ATOM 734 N N . ASN A 1 100 ? 11.499 -0.409 -8.772 1.00 94.44 100 ASN A N 1
ATOM 735 C CA . ASN A 1 100 ? 12.559 0.402 -8.163 1.00 94.44 100 ASN A CA 1
ATOM 736 C C . ASN A 1 100 ? 13.816 -0.424 -7.858 1.00 94.44 100 ASN A C 1
ATOM 738 O O . ASN A 1 100 ? 14.379 -0.361 -6.762 1.00 94.44 100 ASN A O 1
ATOM 742 N N . ARG A 1 101 ? 14.284 -1.196 -8.846 1.00 93.75 101 ARG A N 1
ATOM 743 C CA . ARG A 1 101 ? 15.506 -2.019 -8.770 1.00 93.75 101 ARG A CA 1
ATOM 744 C C . ARG A 1 101 ? 16.763 -1.149 -8.838 1.00 93.75 101 ARG A C 1
ATOM 746 O O . ARG A 1 101 ? 17.561 -1.243 -9.763 1.00 93.75 101 ARG A O 1
ATOM 753 N N . PHE A 1 102 ? 16.953 -0.273 -7.853 1.00 95.31 102 PHE A N 1
ATOM 754 C CA . PHE A 1 102 ? 18.054 0.697 -7.830 1.00 95.31 102 PHE A CA 1
ATOM 755 C C . PHE A 1 102 ? 19.443 0.038 -7.882 1.00 95.31 102 PHE A C 1
ATOM 757 O O . PHE A 1 102 ? 20.414 0.677 -8.274 1.00 95.31 102 PHE A O 1
ATOM 764 N N . TRP A 1 103 ? 19.549 -1.237 -7.497 1.00 94.56 103 TRP A N 1
ATOM 765 C CA . TRP A 1 103 ? 20.775 -2.032 -7.592 1.00 94.56 103 TRP A CA 1
ATOM 766 C C . TRP A 1 103 ? 21.187 -2.376 -9.034 1.00 94.56 103 TRP A C 1
ATOM 768 O O . TRP A 1 103 ? 22.319 -2.800 -9.238 1.00 94.56 103 TRP A O 1
ATOM 778 N N . GLU A 1 104 ? 20.314 -2.168 -10.021 1.00 94.25 104 GLU A N 1
ATOM 779 C CA . GLU A 1 104 ? 20.591 -2.333 -11.458 1.00 94.25 104 GLU A CA 1
ATOM 780 C C . GLU A 1 104 ? 20.869 -1.015 -12.186 1.00 94.25 104 GLU A C 1
ATOM 782 O O . GLU A 1 104 ? 21.110 -1.009 -13.391 1.00 94.25 104 GLU A O 1
ATOM 787 N N . ILE A 1 105 ? 20.839 0.110 -11.470 1.00 93.88 105 ILE A N 1
ATOM 788 C CA . ILE A 1 105 ? 20.998 1.442 -12.050 1.00 93.88 105 ILE A CA 1
ATOM 789 C C . ILE A 1 105 ? 22.356 2.012 -11.646 1.00 93.88 105 ILE A C 1
ATOM 791 O O . ILE A 1 105 ? 22.712 2.048 -10.467 1.00 93.88 105 ILE A O 1
ATOM 795 N N . GLU A 1 106 ? 23.101 2.516 -12.626 1.00 93.31 106 GLU A N 1
ATOM 796 C CA . GLU A 1 106 ? 24.367 3.216 -12.415 1.00 93.31 106 GLU A CA 1
ATOM 797 C C . GLU A 1 106 ? 24.229 4.728 -12.639 1.00 93.31 106 GLU A C 1
ATOM 799 O O . GLU A 1 106 ? 23.285 5.223 -13.259 1.00 93.31 106 GLU A O 1
ATOM 804 N N . GLY A 1 107 ? 25.195 5.484 -12.118 1.00 91.75 107 GLY A N 1
ATOM 805 C CA . GLY A 1 107 ? 25.261 6.929 -12.310 1.00 91.75 107 GLY A CA 1
ATOM 806 C C . GLY A 1 107 ? 24.250 7.736 -11.478 1.00 91.75 107 GLY A C 1
ATOM 807 O O . GLY A 1 107 ? 23.671 7.233 -10.510 1.00 91.75 107 GLY A O 1
ATOM 808 N N . PRO A 1 108 ? 24.047 9.023 -11.821 1.00 91.38 108 PRO A N 1
ATOM 809 C CA . PRO A 1 108 ? 23.286 9.971 -11.000 1.00 91.38 108 PRO A CA 1
ATOM 810 C C . PRO A 1 108 ? 21.825 9.569 -10.743 1.00 91.38 108 PRO A C 1
ATOM 812 O O . PRO A 1 108 ? 21.267 9.925 -9.706 1.00 91.38 108 PRO A O 1
ATOM 815 N N . ALA A 1 109 ? 21.215 8.797 -11.650 1.00 91.56 109 ALA A N 1
ATOM 816 C CA . ALA A 1 109 ? 19.827 8.350 -11.538 1.00 91.56 109 ALA A CA 1
ATOM 817 C C . ALA A 1 109 ? 19.603 7.326 -10.408 1.00 91.56 109 ALA A C 1
ATOM 819 O O . ALA A 1 109 ? 18.497 7.240 -9.872 1.00 91.56 109 ALA A O 1
ATOM 820 N N . ARG A 1 110 ? 20.647 6.593 -9.989 1.00 95.31 110 ARG A N 1
ATOM 821 C CA . ARG A 1 110 ? 20.548 5.543 -8.961 1.00 95.31 110 ARG A CA 1
ATOM 822 C C . ARG A 1 110 ? 19.957 6.052 -7.648 1.00 95.31 110 ARG A C 1
ATOM 824 O O . ARG A 1 110 ? 19.087 5.403 -7.078 1.00 95.31 110 ARG A O 1
ATOM 831 N N . ARG A 1 111 ? 20.419 7.214 -7.169 1.00 94.25 111 ARG A N 1
ATOM 832 C CA . ARG A 1 111 ? 20.009 7.774 -5.865 1.00 94.25 111 ARG A CA 1
ATOM 833 C C . ARG A 1 111 ? 18.526 8.132 -5.826 1.00 94.25 111 ARG A C 1
ATOM 835 O O . ARG A 1 111 ? 17.890 7.967 -4.794 1.00 94.25 111 ARG A O 1
ATOM 842 N N . MET A 1 112 ? 17.977 8.594 -6.947 1.00 95.44 112 MET A N 1
ATOM 843 C CA . MET A 1 112 ? 16.557 8.922 -7.053 1.00 95.44 112 MET A CA 1
ATOM 844 C C . MET A 1 112 ? 15.688 7.667 -6.903 1.00 95.44 112 MET A C 1
ATOM 846 O O . MET A 1 112 ? 14.744 7.669 -6.119 1.00 95.44 112 MET A O 1
ATOM 850 N N . VAL A 1 113 ? 16.048 6.581 -7.594 1.00 96.81 113 VAL A N 1
ATOM 851 C CA . VAL A 1 113 ? 15.317 5.305 -7.514 1.00 96.81 113 VAL A CA 1
ATOM 852 C C . VAL A 1 113 ? 15.505 4.634 -6.152 1.00 96.81 113 VAL A C 1
ATOM 854 O O . VAL A 1 113 ? 14.558 4.080 -5.604 1.00 96.81 113 VAL A O 1
ATOM 857 N N . GLU A 1 114 ? 16.700 4.729 -5.564 1.00 97.19 114 GLU A N 1
ATOM 858 C CA . GLU A 1 114 ? 16.977 4.241 -4.207 1.00 97.19 114 GLU A CA 1
ATOM 859 C C . GLU A 1 114 ? 16.085 4.930 -3.161 1.00 97.19 114 GLU A C 1
ATOM 861 O O . GLU A 1 114 ? 15.473 4.253 -2.337 1.00 97.19 114 GLU A O 1
ATOM 866 N N . ASN A 1 115 ? 15.953 6.259 -3.214 1.00 96.81 115 ASN A N 1
ATOM 867 C CA . ASN A 1 115 ? 15.062 6.989 -2.309 1.00 96.81 115 ASN A CA 1
ATOM 868 C C . ASN A 1 115 ? 13.607 6.538 -2.478 1.00 96.81 115 ASN A C 1
ATOM 870 O O . ASN A 1 115 ? 12.962 6.186 -1.490 1.00 96.81 115 ASN A O 1
ATOM 874 N N . GLY A 1 116 ? 13.132 6.454 -3.726 1.00 96.88 116 GLY A N 1
ATOM 875 C CA . GLY A 1 116 ? 11.796 5.944 -4.027 1.00 96.88 116 GLY A CA 1
ATOM 876 C C . GLY A 1 116 ? 11.578 4.540 -3.458 1.00 96.88 116 GLY A C 1
ATOM 877 O O . GLY A 1 116 ? 10.538 4.272 -2.856 1.00 96.88 116 GLY A O 1
ATOM 878 N N . PHE A 1 117 ? 12.578 3.659 -3.543 1.00 98.00 117 PHE A N 1
ATOM 879 C CA . PHE A 1 117 ? 12.499 2.319 -2.968 1.00 98.00 117 PHE A CA 1
ATOM 880 C C . PHE A 1 117 ? 12.230 2.340 -1.456 1.00 98.00 117 PHE A C 1
ATOM 882 O O . PHE A 1 117 ? 11.345 1.627 -0.971 1.00 98.00 117 PHE A O 1
ATOM 889 N N . PHE A 1 118 ? 12.966 3.157 -0.699 1.00 98.00 118 PHE A N 1
ATOM 890 C CA . PHE A 1 118 ? 12.802 3.244 0.754 1.00 98.00 118 PHE A CA 1
ATOM 891 C C . PHE A 1 118 ? 11.525 3.980 1.176 1.00 98.00 118 PHE A C 1
ATOM 893 O O . PHE A 1 118 ? 10.926 3.616 2.190 1.00 98.00 118 PHE A O 1
ATOM 900 N N . GLU A 1 119 ? 11.058 4.951 0.390 1.00 98.00 119 GLU A N 1
ATOM 901 C CA . GLU A 1 119 ? 9.757 5.599 0.598 1.00 98.00 119 GLU A CA 1
ATOM 902 C C . GLU A 1 119 ? 8.611 4.581 0.512 1.00 98.00 119 GLU A C 1
ATOM 904 O O . GLU A 1 119 ? 7.769 4.506 1.412 1.00 98.00 119 GLU A O 1
ATOM 909 N N . HIS A 1 120 ? 8.626 3.720 -0.511 1.00 97.94 120 HIS A N 1
ATOM 910 C CA . HIS A 1 120 ? 7.628 2.661 -0.677 1.00 97.94 120 HIS A CA 1
ATOM 911 C C . HIS A 1 120 ? 7.741 1.581 0.407 1.00 97.94 120 HIS A C 1
ATOM 913 O O . HIS A 1 120 ? 6.723 1.055 0.861 1.00 97.94 120 HIS A O 1
ATOM 919 N N . LEU A 1 121 ? 8.954 1.270 0.879 1.00 98.19 121 LEU A N 1
ATOM 920 C CA . LEU A 1 121 ? 9.148 0.354 2.006 1.00 98.19 121 LEU A CA 1
ATOM 921 C C . LEU A 1 121 ? 8.511 0.901 3.294 1.00 98.19 121 LEU A C 1
ATOM 923 O O . LEU A 1 121 ? 7.807 0.174 4.001 1.00 98.19 121 LEU A O 1
ATOM 927 N N . GLY A 1 122 ? 8.713 2.191 3.575 1.00 98.50 122 GLY A N 1
ATOM 928 C CA . GLY A 1 122 ? 8.064 2.883 4.688 1.00 98.50 122 GLY A CA 1
ATOM 929 C C . GLY A 1 122 ? 6.539 2.897 4.555 1.00 98.50 122 GLY A C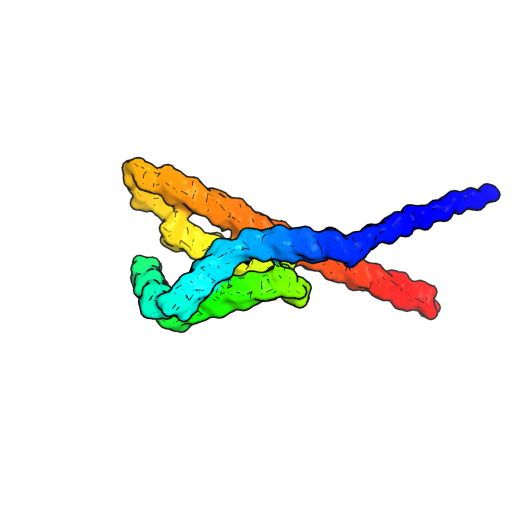 1
ATOM 930 O O . GLY A 1 122 ? 5.832 2.601 5.521 1.00 98.50 122 GLY A O 1
ATOM 931 N N . LEU A 1 123 ? 6.029 3.159 3.348 1.00 98.38 123 LEU A N 1
ATOM 932 C CA . LEU A 1 123 ? 4.597 3.144 3.045 1.00 98.38 123 LEU A CA 1
ATOM 933 C C . LEU A 1 123 ? 3.973 1.759 3.281 1.00 98.38 123 LEU A C 1
ATOM 935 O O . LEU A 1 123 ? 2.939 1.655 3.943 1.00 98.38 123 LEU A O 1
ATOM 939 N N . ALA A 1 124 ? 4.630 0.685 2.833 1.00 98.69 124 ALA A N 1
ATOM 940 C CA . ALA A 1 124 ? 4.194 -0.681 3.117 1.00 98.69 124 ALA A CA 1
ATOM 941 C C . ALA A 1 124 ? 4.139 -0.956 4.631 1.00 98.69 124 ALA A C 1
ATOM 943 O O . ALA A 1 124 ? 3.154 -1.506 5.129 1.00 98.69 124 ALA A O 1
ATOM 944 N N . GLY A 1 125 ? 5.150 -0.508 5.384 1.00 98.69 125 GLY A N 1
ATOM 945 C CA . GLY A 1 125 ? 5.163 -0.582 6.847 1.00 98.69 125 GLY A CA 1
ATOM 946 C C . GLY A 1 125 ? 3.982 0.146 7.501 1.00 98.69 125 GLY A C 1
ATOM 947 O O . GLY A 1 125 ? 3.377 -0.376 8.441 1.00 98.69 125 GLY A O 1
ATOM 948 N N . ALA A 1 126 ? 3.591 1.310 6.974 1.00 98.56 126 ALA A N 1
ATOM 949 C CA . ALA A 1 126 ? 2.426 2.047 7.456 1.00 98.56 126 ALA A CA 1
ATOM 950 C C . ALA A 1 126 ? 1.119 1.259 7.256 1.00 98.56 126 ALA A C 1
ATOM 952 O O . ALA A 1 126 ? 0.294 1.198 8.170 1.00 98.56 126 ALA A O 1
ATOM 953 N N . PHE A 1 127 ? 0.939 0.579 6.120 1.00 98.69 127 PHE A N 1
ATOM 954 C CA . PHE A 1 127 ? -0.224 -0.290 5.917 1.00 98.69 127 PHE A CA 1
ATOM 955 C C . PHE A 1 127 ? -0.211 -1.533 6.809 1.00 98.69 127 PHE A C 1
ATOM 957 O O . PHE A 1 127 ? -1.255 -1.899 7.352 1.00 98.69 127 PHE A O 1
ATOM 964 N N . LEU A 1 128 ? 0.950 -2.153 7.038 1.00 98.69 128 LEU A N 1
ATOM 965 C CA . LEU A 1 128 ? 1.062 -3.249 8.007 1.00 98.69 128 LEU A CA 1
ATOM 966 C C . LEU A 1 128 ? 0.647 -2.795 9.413 1.00 98.69 128 LEU A C 1
ATOM 968 O O . LEU A 1 128 ? -0.080 -3.510 10.106 1.00 98.69 128 LEU A O 1
ATOM 972 N N . LEU A 1 129 ? 1.034 -1.580 9.812 1.00 98.50 129 LEU A N 1
ATOM 973 C CA . LEU A 1 129 ? 0.600 -0.989 11.076 1.00 98.50 129 LEU A CA 1
ATOM 974 C C . LEU A 1 129 ? -0.920 -0.771 11.110 1.00 98.50 129 LEU A C 1
ATOM 976 O O . LEU A 1 129 ? -1.559 -1.115 12.104 1.00 98.50 129 LEU A O 1
ATOM 980 N N . VAL A 1 130 ? -1.521 -0.259 10.030 1.00 98.19 130 VAL A N 1
ATOM 981 C CA . VAL A 1 130 ? -2.984 -0.115 9.915 1.00 98.19 130 VAL A CA 1
ATOM 982 C C . VAL A 1 130 ? -3.685 -1.467 10.068 1.00 98.19 130 VAL A C 1
ATOM 984 O O . VAL A 1 130 ? -4.651 -1.571 10.828 1.00 98.19 130 VAL A O 1
ATOM 987 N N . ALA A 1 131 ? -3.191 -2.511 9.398 1.00 98.19 131 ALA A N 1
ATOM 988 C CA . ALA A 1 131 ? -3.752 -3.854 9.501 1.00 98.19 131 ALA A CA 1
ATOM 989 C C . ALA A 1 131 ? -3.676 -4.401 10.930 1.00 98.19 131 ALA A C 1
ATOM 991 O O . ALA A 1 131 ? -4.671 -4.896 11.466 1.00 98.19 131 ALA A O 1
ATOM 992 N N . TRP A 1 132 ? -2.515 -4.257 11.568 1.00 97.81 132 TRP A N 1
ATOM 993 C CA . TRP A 1 132 ? -2.290 -4.675 12.946 1.00 97.81 132 TRP A CA 1
ATOM 994 C C . TRP A 1 132 ? -3.230 -3.972 13.931 1.00 97.81 132 TRP A C 1
ATOM 996 O O . TRP A 1 132 ? -3.873 -4.628 14.754 1.00 97.81 132 TRP A O 1
ATOM 1006 N N . LEU A 1 133 ? -3.352 -2.644 13.836 1.00 96.00 133 LEU A N 1
ATOM 1007 C CA . LEU A 1 133 ? -4.216 -1.857 14.717 1.00 96.00 133 LEU A CA 1
ATOM 1008 C C . LEU A 1 133 ? -5.696 -2.228 14.552 1.00 96.00 133 LEU A C 1
ATOM 1010 O O . LEU A 1 133 ? -6.398 -2.383 15.553 1.00 96.00 133 LEU A O 1
ATOM 1014 N N . ASP A 1 134 ? -6.163 -2.428 13.316 1.00 95.25 134 ASP A N 1
ATOM 1015 C CA . ASP A 1 134 ? -7.549 -2.827 13.038 1.00 95.25 134 ASP A CA 1
ATOM 1016 C C . ASP A 1 134 ? -7.855 -4.231 13.594 1.00 95.25 134 ASP A C 1
ATOM 1018 O O . ASP A 1 134 ? -8.883 -4.433 14.245 1.00 95.25 134 ASP A O 1
ATOM 1022 N N . LEU A 1 135 ? -6.937 -5.192 13.429 1.00 95.12 135 LEU A N 1
ATOM 1023 C CA . LEU A 1 135 ? -7.071 -6.540 13.994 1.00 95.12 135 LEU A CA 1
ATOM 1024 C C . LEU A 1 135 ? -7.082 -6.529 15.527 1.00 95.12 135 LEU A C 1
ATOM 1026 O O . LEU A 1 135 ? -7.926 -7.192 16.136 1.00 95.12 135 LEU A O 1
ATOM 1030 N N . ARG A 1 136 ? -6.200 -5.748 16.164 1.00 95.19 136 ARG A N 1
ATOM 1031 C CA . ARG A 1 136 ? -6.178 -5.609 17.629 1.00 95.19 136 ARG A CA 1
ATOM 1032 C C . ARG A 1 136 ? -7.473 -5.011 18.170 1.00 95.19 136 ARG A C 1
ATOM 1034 O O . ARG A 1 136 ? -8.003 -5.523 19.154 1.00 95.19 136 ARG A O 1
ATOM 1041 N N . ALA A 1 137 ? -8.003 -3.972 17.524 1.00 90.81 137 ALA A N 1
ATOM 1042 C CA . ALA A 1 137 ? -9.269 -3.362 17.924 1.00 90.81 137 ALA A CA 1
ATOM 1043 C C . ALA A 1 137 ? -10.437 -4.363 17.837 1.00 90.81 137 ALA A C 1
ATOM 1045 O O . ALA A 1 137 ? -11.256 -4.449 18.754 1.00 90.81 137 ALA A O 1
ATOM 1046 N N . ARG A 1 138 ? -10.480 -5.180 16.775 1.00 90.31 138 ARG A N 1
ATOM 1047 C CA . ARG A 1 138 ? -11.479 -6.253 16.619 1.00 90.31 138 ARG A CA 1
ATOM 1048 C C . ARG A 1 138 ? -11.331 -7.352 17.672 1.00 90.31 138 ARG A C 1
ATOM 1050 O O . ARG A 1 138 ? -12.342 -7.836 18.174 1.00 90.31 138 ARG A O 1
ATOM 1057 N N . GLY A 1 139 ? -10.101 -7.744 18.007 1.00 90.19 139 GLY A N 1
ATOM 1058 C CA . GLY A 1 139 ? -9.816 -8.721 19.063 1.00 90.19 139 GLY A CA 1
ATOM 1059 C C . GLY A 1 139 ? -10.329 -8.256 20.428 1.00 90.19 139 GLY A C 1
ATOM 1060 O O . GLY A 1 139 ? -11.109 -8.962 21.064 1.00 90.19 139 GLY A O 1
ATOM 1061 N N . ALA A 1 140 ? -10.000 -7.020 20.813 1.00 89.19 140 ALA A N 1
ATOM 1062 C CA . ALA A 1 140 ? -10.463 -6.423 22.066 1.00 89.19 140 ALA A CA 1
ATOM 1063 C C . ALA A 1 140 ? -12.000 -6.346 22.154 1.00 89.19 140 ALA A C 1
ATOM 1065 O O . ALA A 1 140 ? -12.585 -6.644 23.196 1.00 89.19 140 ALA A O 1
ATOM 1066 N N . ALA A 1 141 ? -12.676 -6.003 21.051 1.00 85.94 141 ALA A N 1
ATOM 1067 C CA . ALA A 1 141 ? -14.139 -5.974 21.000 1.00 85.94 141 ALA A CA 1
ATOM 1068 C C . ALA A 1 141 ? -14.771 -7.370 21.186 1.00 85.94 141 ALA A C 1
ATOM 1070 O O . ALA A 1 141 ? -15.799 -7.501 21.855 1.00 85.94 141 ALA A O 1
ATOM 1071 N N . ARG A 1 142 ? -14.149 -8.425 20.638 1.00 86.06 142 ARG A N 1
ATOM 1072 C CA . ARG A 1 142 ? -14.603 -9.819 20.804 1.00 86.06 142 ARG A CA 1
ATOM 1073 C C . ARG A 1 142 ? -14.467 -10.300 22.251 1.00 86.06 142 ARG A C 1
ATOM 1075 O O . ARG A 1 142 ? -15.385 -10.936 22.770 1.00 86.06 142 ARG A O 1
ATOM 1082 N N . GLU A 1 143 ? -13.357 -9.974 22.912 1.00 86.00 143 GLU A N 1
ATOM 1083 C CA . GLU A 1 143 ? -13.126 -10.315 24.323 1.00 86.00 143 GLU A CA 1
ATOM 1084 C C . GLU A 1 143 ? -14.126 -9.615 25.253 1.00 86.00 143 GLU A C 1
ATOM 1086 O O . GLU A 1 143 ? -14.718 -10.259 26.124 1.00 86.00 143 GLU A O 1
ATOM 1091 N N . ALA A 1 144 ? -14.384 -8.323 25.020 1.00 81.69 144 ALA A N 1
ATOM 1092 C CA . ALA A 1 144 ? -15.365 -7.552 25.781 1.00 81.69 144 ALA A CA 1
ATOM 1093 C C . ALA A 1 144 ? -16.781 -8.150 25.681 1.00 81.69 144 ALA A C 1
ATOM 1095 O O . ALA A 1 144 ? -17.469 -8.281 26.695 1.00 81.69 144 ALA A O 1
ATOM 1096 N N . GLY A 1 145 ? -17.195 -8.582 24.484 1.00 76.94 145 GLY A N 1
ATOM 1097 C CA . GLY A 1 145 ? -18.481 -9.258 24.281 1.00 76.94 145 GLY A CA 1
ATOM 1098 C C . GLY A 1 145 ? -18.567 -10.625 24.975 1.00 76.94 145 GLY A C 1
ATOM 1099 O O . GLY A 1 145 ? -19.583 -10.954 25.586 1.00 76.94 145 GLY A O 1
ATOM 1100 N N . SER A 1 146 ? -17.483 -11.408 24.953 1.00 78.69 146 SER A N 1
ATOM 1101 C CA . SER A 1 146 ? -17.434 -12.739 25.578 1.00 78.69 146 SER A CA 1
ATOM 1102 C C . SER A 1 146 ? -17.440 -12.700 27.117 1.00 78.69 146 SER A C 1
ATOM 1104 O O . SER A 1 146 ? -17.986 -13.597 27.765 1.00 78.69 146 SER A O 1
ATOM 1106 N N . GLY A 1 147 ? -16.842 -11.667 27.719 1.00 71.50 147 GLY A N 1
ATOM 1107 C CA . GLY A 1 147 ? -16.808 -11.474 29.174 1.00 71.50 147 GLY A CA 1
ATOM 1108 C C . GLY A 1 147 ? -18.112 -10.934 29.778 1.00 71.50 147 GLY A C 1
ATOM 1109 O O . GLY A 1 147 ? -18.329 -11.089 30.981 1.00 71.50 147 GLY A O 1
ATOM 1110 N N . ALA A 1 148 ? -18.973 -10.314 28.966 1.00 69.88 148 ALA A N 1
ATOM 1111 C CA . ALA A 1 148 ? -20.311 -9.889 29.375 1.00 69.88 148 ALA A CA 1
ATOM 1112 C C . ALA A 1 148 ? -21.294 -11.071 29.393 1.00 69.88 148 ALA A C 1
ATOM 1114 O O . ALA A 1 148 ? -22.010 -11.248 30.372 1.00 69.88 148 ALA A O 1
ATOM 1115 N N . GLY A 1 149 ? -21.265 -11.937 28.372 1.00 60.56 149 GLY A N 1
ATOM 1116 C CA . GLY A 1 149 ? -22.143 -13.114 28.301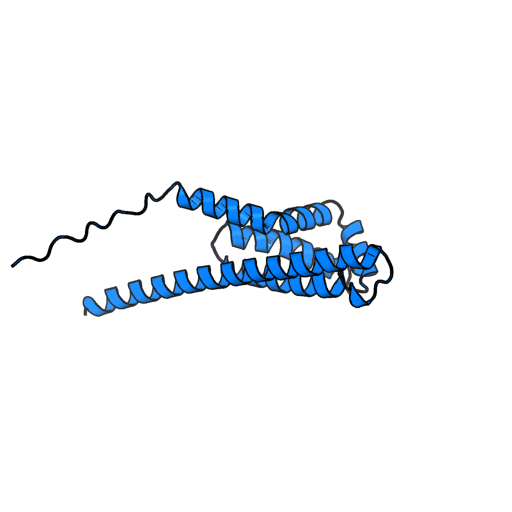 1.00 60.56 149 GLY A CA 1
ATOM 1117 C C . GLY A 1 149 ? -21.887 -14.159 29.393 1.00 60.56 149 GLY A C 1
ATOM 1118 O O . GLY A 1 149 ? -22.816 -14.811 29.851 1.00 60.56 149 GLY A O 1
ATOM 1119 N N . ARG A 1 150 ? -20.642 -14.282 29.872 1.00 64.19 150 ARG A N 1
ATOM 1120 C CA . ARG A 1 150 ? -20.268 -15.218 30.951 1.00 64.19 150 ARG A CA 1
ATOM 1121 C C . ARG A 1 150 ? -20.625 -14.766 32.369 1.00 64.19 150 ARG A C 1
ATOM 1123 O O . ARG A 1 150 ? -20.493 -15.565 33.280 1.00 64.19 150 ARG A O 1
ATOM 1130 N N . ARG A 1 151 ? -21.027 -13.508 32.575 1.00 59.22 151 ARG A N 1
ATOM 1131 C CA . ARG A 1 151 ? -21.422 -12.984 33.899 1.00 59.22 151 ARG A CA 1
ATOM 1132 C C . ARG A 1 151 ? -22.928 -13.036 34.164 1.00 59.22 151 ARG A C 1
ATOM 1134 O O . ARG A 1 151 ? -23.359 -12.625 35.234 1.00 59.22 151 ARG A O 1
ATOM 1141 N N . VAL A 1 152 ? -23.710 -13.478 33.183 1.00 57.16 152 VAL A N 1
ATOM 1142 C CA . VAL A 1 152 ? -25.182 -13.528 33.239 1.00 57.16 152 VAL A CA 1
ATOM 1143 C C . VAL A 1 152 ? -25.691 -14.974 33.393 1.00 57.16 152 VAL A C 1
ATOM 1145 O O . VAL A 1 152 ? -26.890 -15.190 33.538 1.00 57.16 152 VAL A O 1
ATOM 1148 N N . LEU A 1 153 ? -24.780 -15.951 33.399 1.00 51.19 153 LEU A N 1
ATOM 1149 C CA . LEU A 1 153 ? -25.017 -17.362 33.719 1.00 51.19 153 LEU A CA 1
ATOM 1150 C C . LEU A 1 153 ? -24.362 -17.682 35.064 1.00 51.19 153 LEU A C 1
ATOM 1152 O O . LEU A 1 153 ? -24.947 -18.493 35.810 1.00 51.19 153 LEU A O 1
#

Sequence (153 aa):
MAFPQRIYLQPAASGTGLVVRLCLLLLCAAYLQGGIEKALDFPGAVAEMRHFGLAPEAPLALAVIVGELGASVLVVGGWWRWLGALYLAGFTLMANLVANRFWEIEGPARRMVENGFFEHLGLAGAFLLVAWLDLRARGAAREAGSGAGRRVL

pLDDT: mean 89.71, std 15.23, range [45.31, 98.69]